Protein AF-C4KGI8-F1 (afdb_monomer)

Secondary structure (DSSP, 8-state):
-----------GGGS----EEEEEPGGGGGGHHHHHTSS--EEEEEEHHHHHHHHHHT---HHHHHTTPEEE--SSSPPP-TT--HHHHHHHHHHHHHTPEEE-S-HHHHHHHHHTT--EE-HHHHHH--

Sequence (130 aa):
MLILLYPKLINPACLYIFNMFAVISPSAFGKLKEILGSNKNYKFVITTLGVSFAIKNGIDIDNALDHGVIVRAFSHKPPKVGDLPQYESEAIMVALELNALLIAEDKDVIGKAKELGVNAVQIEELLTSS

Foldseek 3Di:
DDDDDDDDDPPCVPVDPVQFAEEEALQNLVCLVLLLPAPDSHQYEYEPVSVVSCVVVVGPCVVVVVSRRYYDYDPDQQPDLPPDDSSLSRSLNVCVVRVHEYEHQDPVSCVSSVVVVGHYDYSVCVRVVD

Radius of gyration: 18.28 Å; Cα contacts (8 Å, |Δi|>4): 205; chains: 1; bounding box: 72×34×34 Å

Structure (mmCIF, N/CA/C/O backbone):
data_AF-C4KGI8-F1
#
_entry.id   AF-C4KGI8-F1
#
loop_
_atom_site.group_PDB
_atom_site.id
_atom_site.type_symbol
_atom_site.label_atom_id
_atom_site.label_alt_id
_atom_site.label_comp_id
_atom_site.label_asym_id
_atom_site.label_entity_id
_atom_site.label_seq_id
_atom_site.pdbx_PDB_ins_code
_atom_site.Cartn_x
_atom_site.Cartn_y
_atom_site.Cartn_z
_atom_site.occupancy
_atom_site.B_iso_or_equiv
_atom_site.auth_seq_id
_atom_site.auth_comp_id
_atom_site.auth_asym_id
_atom_site.auth_atom_id
_atom_site.pdbx_PDB_model_num
ATOM 1 N N . MET A 1 1 ? -59.810 20.483 -1.451 1.00 35.38 1 MET A N 1
ATOM 2 C CA . MET A 1 1 ? -60.045 19.244 -2.221 1.00 35.38 1 MET A CA 1
ATOM 3 C C . MET A 1 1 ? -58.671 18.729 -2.630 1.00 35.38 1 MET A C 1
ATOM 5 O O . MET A 1 1 ? -58.012 19.417 -3.388 1.00 35.38 1 MET A O 1
ATOM 9 N N . LEU A 1 2 ? -58.091 17.848 -1.802 1.00 35.62 2 LEU A N 1
ATOM 10 C CA . LEU A 1 2 ? -57.886 16.409 -2.088 1.00 35.62 2 LEU A CA 1
ATOM 11 C C . LEU A 1 2 ? -56.684 16.244 -3.061 1.00 35.62 2 LEU A C 1
ATOM 13 O O . LEU A 1 2 ? -56.748 16.776 -4.155 1.00 35.62 2 LEU A O 1
ATOM 17 N N . ILE A 1 3 ? -55.555 15.587 -2.762 1.00 41.09 3 ILE A N 1
ATOM 18 C CA . ILE A 1 3 ? -55.325 14.316 -2.052 1.00 41.09 3 ILE A CA 1
ATOM 19 C C . ILE A 1 3 ? -53.849 14.247 -1.563 1.00 41.09 3 I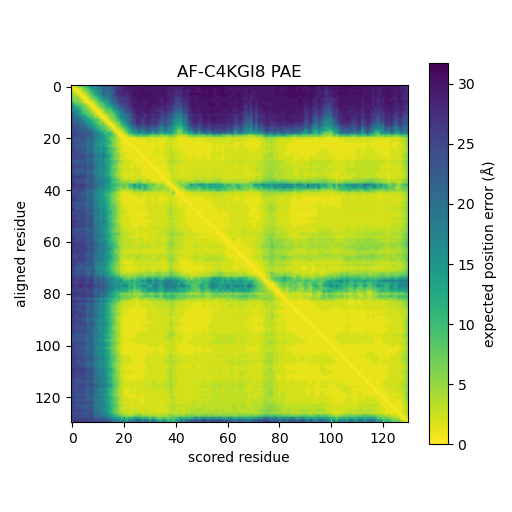LE A C 1
ATOM 21 O O . ILE A 1 3 ? -52.927 14.512 -2.328 1.00 41.09 3 ILE A O 1
ATOM 25 N N . LEU A 1 4 ? -53.654 13.862 -0.293 1.00 54.12 4 LEU A N 1
ATOM 26 C CA . LEU A 1 4 ? -52.445 13.247 0.297 1.00 54.12 4 LEU A CA 1
ATOM 27 C C . LEU A 1 4 ? -52.186 11.858 -0.307 1.00 54.12 4 LEU A C 1
ATOM 29 O O . LEU A 1 4 ? -53.175 11.184 -0.530 1.00 54.12 4 LEU A O 1
ATOM 33 N N . LEU A 1 5 ? -50.926 11.399 -0.409 1.00 41.97 5 LEU A N 1
ATOM 34 C CA . LEU A 1 5 ? -50.413 9.994 -0.394 1.00 41.97 5 LEU A CA 1
ATOM 35 C C . LEU A 1 5 ? -49.221 9.943 -1.371 1.00 41.97 5 LEU A C 1
ATOM 37 O O . LEU A 1 5 ? -49.411 10.157 -2.557 1.00 41.97 5 LEU A O 1
ATOM 41 N N . TYR A 1 6 ? -47.958 9.813 -0.958 1.00 43.16 6 TYR A N 1
ATOM 42 C CA . TYR A 1 6 ? -47.369 8.640 -0.306 1.00 43.16 6 TYR A CA 1
ATOM 43 C C . TYR A 1 6 ? -46.163 9.013 0.581 1.00 43.16 6 TYR A C 1
ATOM 45 O O . TYR A 1 6 ? -45.141 9.454 0.060 1.00 43.16 6 TYR A O 1
ATOM 53 N N . PRO A 1 7 ? -46.197 8.725 1.892 1.00 50.28 7 PRO A N 1
ATOM 54 C CA . PRO A 1 7 ? -45.003 8.628 2.715 1.00 50.28 7 PRO A CA 1
ATOM 55 C C . PRO A 1 7 ? -44.764 7.154 3.063 1.00 50.28 7 PRO A C 1
ATOM 57 O O . PRO A 1 7 ? -45.048 6.743 4.180 1.00 50.28 7 PRO A O 1
ATOM 60 N N . LYS A 1 8 ? -44.311 6.314 2.123 1.00 46.97 8 LYS A N 1
ATOM 61 C CA . LYS A 1 8 ? -43.830 4.957 2.449 1.00 46.97 8 LYS A CA 1
ATOM 62 C C . LYS A 1 8 ? -42.785 4.477 1.444 1.00 46.97 8 LYS A C 1
ATOM 64 O O . LYS A 1 8 ? -43.058 4.450 0.252 1.00 46.97 8 LYS A O 1
ATOM 69 N N . LEU A 1 9 ? -41.668 4.002 2.006 1.00 46.00 9 LEU A N 1
ATOM 70 C CA . LEU A 1 9 ? -40.585 3.211 1.402 1.00 46.00 9 LEU A CA 1
ATOM 71 C C . LEU A 1 9 ? -39.413 3.988 0.785 1.00 46.00 9 LEU A C 1
ATOM 73 O O . LEU A 1 9 ? -38.963 3.676 -0.310 1.00 46.00 9 LEU A O 1
ATOM 77 N N . ILE A 1 10 ? -38.809 4.896 1.552 1.00 46.12 10 ILE A N 1
ATOM 78 C CA . ILE A 1 10 ? -37.343 4.979 1.515 1.00 46.12 10 ILE A CA 1
ATOM 79 C C . ILE A 1 10 ? -36.867 4.097 2.665 1.00 46.12 10 ILE A C 1
ATOM 81 O O . ILE A 1 10 ? -37.017 4.448 3.832 1.00 46.12 10 ILE A O 1
ATOM 85 N N . ASN A 1 11 ? -36.392 2.898 2.337 1.00 42.19 11 ASN A N 1
ATOM 86 C CA . ASN A 1 11 ? -35.690 2.057 3.296 1.00 42.19 11 ASN A CA 1
ATOM 87 C C . ASN A 1 11 ? -34.407 2.808 3.710 1.00 42.19 11 ASN A C 1
ATOM 89 O O . ASN A 1 11 ? -33.592 3.084 2.826 1.00 42.19 11 ASN A O 1
ATOM 93 N N . PRO A 1 12 ? -34.189 3.146 4.994 1.00 46.34 12 PRO A N 1
ATOM 94 C CA . PRO A 1 12 ? -32.959 3.812 5.420 1.00 46.34 12 PRO A CA 1
ATOM 95 C C . PRO A 1 12 ? -31.709 2.941 5.202 1.00 46.34 12 PRO A C 1
ATOM 97 O O . PRO A 1 12 ? -30.607 3.469 5.205 1.00 46.34 12 PRO A O 1
ATOM 100 N N . ALA A 1 13 ? -31.854 1.639 4.916 1.00 40.44 13 ALA A N 1
ATOM 101 C CA . ALA A 1 13 ? -30.741 0.790 4.478 1.00 40.44 13 ALA A CA 1
ATOM 102 C C . ALA A 1 13 ? -30.221 1.126 3.063 1.00 40.44 13 ALA A C 1
ATOM 104 O O . ALA A 1 13 ? -29.121 0.724 2.702 1.00 40.44 13 ALA A O 1
ATOM 105 N N . CYS A 1 14 ? -30.995 1.870 2.262 1.00 38.75 14 CYS A N 1
ATOM 106 C CA . CYS A 1 14 ? -30.577 2.400 0.959 1.00 38.75 14 CYS A CA 1
ATOM 107 C C . CYS A 1 14 ? -30.017 3.833 1.078 1.00 38.75 14 CYS A C 1
ATOM 109 O O . CYS A 1 14 ? -29.845 4.538 0.086 1.00 38.75 14 CYS A O 1
ATOM 111 N N . LEU A 1 15 ? -29.756 4.299 2.303 1.00 39.12 15 LEU A N 1
ATOM 112 C CA . LEU A 1 15 ? -29.036 5.536 2.551 1.00 39.12 15 LEU A CA 1
ATOM 113 C C . LEU A 1 15 ? -27.538 5.209 2.559 1.00 39.12 15 LEU A C 1
ATOM 115 O O . LEU A 1 15 ? -26.959 4.969 3.608 1.00 39.12 15 LEU A O 1
ATOM 119 N N . TYR A 1 16 ? -26.950 5.134 1.361 1.00 45.56 16 TYR A N 1
ATOM 120 C CA . TYR A 1 16 ? -25.509 5.208 1.111 1.00 45.56 16 TYR A CA 1
ATOM 121 C C . TYR A 1 16 ? -24.617 4.506 2.150 1.00 45.56 16 TYR A C 1
ATOM 123 O O . TYR A 1 16 ? -24.024 5.149 3.018 1.00 45.56 16 TYR A O 1
ATOM 131 N N . ILE A 1 17 ? -24.381 3.205 1.973 1.00 46.47 17 ILE A N 1
ATOM 132 C CA . ILE A 1 17 ? -23.074 2.680 2.370 1.00 46.47 17 ILE A CA 1
ATOM 133 C C . ILE A 1 17 ? -22.082 3.296 1.373 1.00 46.47 17 ILE A C 1
ATOM 135 O O . ILE A 1 17 ? -21.813 2.734 0.313 1.00 46.47 17 ILE A O 1
ATOM 139 N N . PHE A 1 18 ? -21.608 4.516 1.646 1.00 47.47 18 PHE A N 1
ATOM 140 C CA . PHE A 1 18 ? -20.390 5.012 1.022 1.00 47.47 18 PHE A CA 1
ATOM 141 C C . PHE A 1 18 ? -19.292 4.057 1.488 1.00 47.47 18 PHE A C 1
ATOM 143 O O . PHE A 1 18 ? -18.707 4.261 2.548 1.00 47.47 18 PHE A O 1
ATOM 150 N N . ASN A 1 19 ? -19.053 2.974 0.744 1.00 56.81 19 ASN A N 1
ATOM 151 C CA . ASN A 1 19 ? -17.852 2.176 0.936 1.00 56.81 19 ASN A CA 1
ATOM 152 C C . ASN A 1 19 ? -16.685 3.107 0.619 1.00 56.81 19 ASN A C 1
ATOM 154 O O . ASN A 1 19 ? -16.332 3.302 -0.544 1.00 56.81 19 ASN A O 1
ATOM 158 N N . MET A 1 20 ? -16.129 3.729 1.657 1.00 87.31 20 MET A N 1
ATOM 159 C CA . MET A 1 20 ? -14.894 4.477 1.538 1.00 87.31 20 MET A CA 1
ATOM 160 C C . MET A 1 20 ? -13.818 3.492 1.085 1.00 87.31 20 MET A C 1
ATOM 162 O O . MET A 1 20 ? -13.729 2.365 1.581 1.00 87.31 20 MET A O 1
ATOM 166 N N . PHE A 1 21 ? -13.033 3.889 0.093 1.00 94.75 21 PHE A N 1
ATOM 167 C CA . PHE A 1 21 ? -11.890 3.096 -0.322 1.00 94.75 21 PHE A CA 1
ATOM 168 C C . PHE A 1 21 ? -10.740 3.320 0.657 1.00 94.75 21 PHE A C 1
ATOM 170 O O . PHE A 1 21 ? -10.535 4.436 1.145 1.00 94.75 21 PHE A O 1
ATOM 177 N N . ALA A 1 22 ? -9.984 2.259 0.914 1.00 96.50 22 ALA A N 1
ATOM 178 C CA . ALA A 1 22 ? -8.715 2.334 1.619 1.00 96.50 22 ALA A CA 1
ATOM 179 C C . ALA A 1 22 ? -7.653 1.639 0.772 1.00 96.50 22 ALA A C 1
ATOM 181 O O . ALA A 1 22 ? -7.734 0.436 0.527 1.00 96.50 22 ALA A O 1
ATOM 182 N N . VAL A 1 23 ? -6.686 2.403 0.280 1.00 97.75 23 VAL A N 1
ATOM 183 C CA . VAL A 1 23 ? -5.567 1.882 -0.499 1.00 97.75 23 VAL A CA 1
ATOM 184 C C . VAL A 1 23 ? -4.456 1.486 0.458 1.00 97.75 23 VAL A C 1
ATOM 186 O O . VAL A 1 23 ? -4.040 2.282 1.295 1.00 97.75 23 VAL A O 1
ATOM 189 N N . ILE A 1 24 ? -3.973 0.256 0.334 1.00 98.12 24 ILE A N 1
ATOM 190 C CA . ILE A 1 24 ? -2.879 -0.271 1.144 1.00 98.12 24 ILE A CA 1
ATOM 191 C C . ILE A 1 24 ? -1.587 -0.108 0.345 1.00 98.12 24 ILE A C 1
ATOM 193 O O . ILE A 1 24 ? -1.442 -0.670 -0.744 1.00 98.12 24 ILE A O 1
ATOM 197 N N . SER A 1 25 ? -0.656 0.677 0.879 1.00 98.12 25 SER A N 1
ATOM 198 C CA . SER A 1 25 ? 0.675 0.853 0.303 1.00 98.12 25 SER A CA 1
ATOM 199 C C . SER A 1 25 ? 1.546 -0.390 0.558 1.00 98.12 25 SER A C 1
ATOM 201 O O . SER A 1 25 ? 1.368 -1.066 1.575 1.00 98.12 25 SER A O 1
ATOM 203 N N . PRO A 1 26 ? 2.512 -0.707 -0.324 1.00 98.06 26 PRO A N 1
ATOM 204 C CA . PRO A 1 26 ? 3.416 -1.844 -0.133 1.00 98.06 26 PRO A CA 1
ATOM 205 C C . PRO A 1 26 ? 4.202 -1.823 1.184 1.00 98.06 26 PRO A C 1
ATOM 207 O O . PRO A 1 26 ? 4.438 -2.883 1.763 1.00 98.06 26 PRO A O 1
ATOM 210 N N . SER A 1 27 ? 4.531 -0.643 1.716 1.00 98.00 27 SER A N 1
ATOM 211 C CA . SER A 1 27 ? 5.136 -0.486 3.047 1.00 98.00 27 SER A CA 1
ATOM 212 C C . SER A 1 27 ? 4.301 -1.104 4.181 1.00 98.00 27 SER A C 1
ATOM 214 O O . SER A 1 27 ? 4.857 -1.557 5.178 1.00 98.00 27 SER A O 1
ATOM 216 N N . ALA A 1 28 ? 2.977 -1.192 4.014 1.00 97.56 28 ALA A N 1
ATOM 217 C CA . ALA A 1 28 ? 2.040 -1.751 4.988 1.00 97.56 28 ALA A CA 1
ATOM 218 C C . ALA A 1 28 ? 1.816 -3.270 4.835 1.00 97.56 28 ALA A C 1
ATOM 220 O O . ALA A 1 28 ? 1.104 -3.888 5.631 1.00 97.56 28 ALA A O 1
ATOM 221 N N . PHE A 1 29 ? 2.418 -3.913 3.829 1.00 96.94 29 PHE A N 1
ATOM 222 C CA . PHE A 1 29 ? 2.076 -5.293 3.477 1.00 96.94 29 PHE A CA 1
ATOM 223 C C . PHE A 1 29 ? 2.463 -6.339 4.532 1.00 96.94 29 PHE A C 1
ATOM 225 O O . PHE A 1 29 ? 1.851 -7.406 4.600 1.00 96.94 29 PHE A O 1
ATOM 232 N N . GLY A 1 30 ? 3.427 -6.030 5.402 1.00 94.19 30 GLY A N 1
ATOM 233 C CA . GLY A 1 30 ? 3.820 -6.918 6.500 1.00 94.19 30 GLY A CA 1
ATOM 234 C C . GLY A 1 30 ? 2.700 -7.200 7.511 1.00 94.19 30 GLY A C 1
ATOM 235 O O . GLY A 1 30 ? 2.757 -8.206 8.211 1.00 94.19 30 GLY A O 1
ATOM 236 N N . LYS A 1 31 ? 1.664 -6.352 7.560 1.00 94.62 31 LYS A N 1
ATOM 237 C CA . LYS A 1 31 ? 0.554 -6.429 8.522 1.00 94.62 31 LYS A CA 1
ATOM 238 C C . LYS A 1 31 ? -0.818 -6.544 7.830 1.00 94.62 31 LYS A C 1
ATOM 240 O O . LYS A 1 31 ? -1.839 -6.173 8.405 1.00 94.62 31 LYS A O 1
ATOM 245 N N . LEU A 1 32 ? -0.885 -7.089 6.606 1.00 93.38 32 LEU A N 1
ATOM 246 C CA . LEU A 1 32 ? -2.149 -7.227 5.850 1.00 93.38 32 LEU A CA 1
ATOM 247 C C . LEU A 1 32 ? -3.262 -7.909 6.656 1.00 93.38 32 LEU A C 1
ATOM 249 O O . LEU A 1 32 ? -4.398 -7.451 6.633 1.00 93.38 32 LEU A O 1
ATOM 253 N N . LYS A 1 33 ? -2.944 -8.969 7.407 1.00 91.88 33 LYS A N 1
ATOM 254 C CA . LYS A 1 33 ? -3.931 -9.685 8.235 1.00 91.88 33 LYS A CA 1
ATOM 255 C C . LYS A 1 33 ? -4.567 -8.786 9.297 1.00 91.88 33 LYS A C 1
ATOM 257 O O . LYS A 1 33 ? -5.768 -8.875 9.522 1.00 91.88 33 LYS A O 1
ATOM 262 N N . GLU A 1 34 ? -3.782 -7.909 9.914 1.00 92.69 34 GLU A N 1
ATOM 263 C CA . GLU A 1 34 ? -4.263 -6.967 10.930 1.00 92.69 34 GLU A CA 1
ATOM 264 C C . GLU A 1 34 ? -5.138 -5.879 10.302 1.00 92.69 34 GLU A C 1
ATOM 266 O O . GLU A 1 34 ? -6.213 -5.576 10.815 1.00 92.69 34 GLU A O 1
ATOM 271 N N . ILE A 1 35 ? -4.718 -5.344 9.150 1.00 93.31 35 ILE A N 1
ATOM 272 C CA . ILE A 1 35 ? -5.475 -4.332 8.400 1.00 93.31 35 ILE A CA 1
ATOM 273 C C . ILE A 1 35 ? -6.848 -4.881 7.996 1.00 93.31 35 ILE A C 1
ATOM 275 O O . ILE A 1 35 ? -7.872 -4.241 8.234 1.00 93.31 35 ILE A O 1
ATOM 279 N N . LEU A 1 36 ? -6.873 -6.078 7.409 1.00 91.38 36 LEU A N 1
ATOM 280 C CA . LEU A 1 36 ? -8.094 -6.707 6.898 1.00 91.38 36 LEU A CA 1
ATOM 281 C C . LEU A 1 36 ? -8.995 -7.243 8.012 1.00 91.38 36 LEU A C 1
ATOM 283 O O . LEU A 1 36 ? -10.208 -7.296 7.839 1.00 91.38 36 LEU A O 1
ATOM 287 N N . GLY A 1 37 ? -8.414 -7.605 9.157 1.00 88.00 37 GLY A N 1
ATOM 288 C CA . GLY A 1 37 ? -9.152 -7.973 10.363 1.00 88.00 37 GLY A CA 1
ATOM 289 C C . GLY A 1 37 ? -9.727 -6.779 11.131 1.00 88.00 37 GLY A C 1
ATOM 290 O O . GLY A 1 37 ? -10.453 -6.981 12.104 1.00 88.00 37 GLY A O 1
ATOM 291 N N . SER A 1 38 ? -9.416 -5.539 10.736 1.00 84.69 38 SER A N 1
ATOM 292 C CA . SER A 1 38 ? -10.000 -4.361 11.376 1.00 84.69 38 SER A CA 1
ATOM 293 C C . SER A 1 38 ? -11.514 -4.310 11.121 1.00 84.69 38 SER A C 1
ATOM 295 O O . SER A 1 38 ? -11.975 -4.533 10.005 1.00 84.69 38 SER A O 1
ATOM 297 N N . ASN A 1 39 ? -12.315 -3.967 12.140 1.00 67.81 39 ASN A N 1
ATOM 298 C CA . ASN A 1 39 ? -13.781 -3.813 12.030 1.00 67.81 39 ASN A CA 1
ATOM 299 C C . ASN A 1 39 ? -14.196 -2.561 11.221 1.00 67.81 39 ASN A C 1
ATOM 301 O O . ASN A 1 39 ? -15.238 -1.948 11.468 1.00 67.81 39 ASN A O 1
ATOM 305 N N . LYS A 1 40 ? -13.360 -2.125 10.277 1.00 76.00 40 LYS A N 1
ATOM 306 C CA . LYS A 1 40 ? -13.592 -0.951 9.446 1.00 76.00 40 LYS A CA 1
ATOM 307 C C . LYS A 1 40 ? -14.315 -1.365 8.174 1.00 76.00 40 LYS A C 1
ATOM 309 O O . LYS A 1 40 ? -13.891 -2.266 7.461 1.00 76.00 40 LYS A O 1
ATOM 314 N N . ASN A 1 41 ? -15.391 -0.654 7.855 1.00 84.25 41 ASN A N 1
ATOM 315 C CA . ASN A 1 41 ? -16.163 -0.883 6.639 1.00 84.25 41 ASN A CA 1
ATOM 316 C C . ASN A 1 41 ? -15.515 -0.181 5.427 1.00 84.25 41 ASN A C 1
ATOM 318 O O . ASN A 1 41 ? -16.103 0.728 4.837 1.00 84.25 41 ASN A O 1
ATOM 322 N N . TYR A 1 42 ? -14.275 -0.559 5.098 1.00 90.38 42 TYR A N 1
ATOM 323 C CA . TYR A 1 42 ? -13.567 -0.077 3.911 1.00 90.38 42 TYR A CA 1
ATOM 324 C C . TYR A 1 42 ? -13.637 -1.092 2.777 1.00 90.38 42 TYR A C 1
ATOM 326 O O . TYR A 1 42 ? -13.564 -2.302 2.984 1.00 90.38 42 TYR A O 1
ATOM 334 N N . LYS A 1 43 ? -13.678 -0.587 1.542 1.00 93.62 43 LYS A N 1
ATOM 335 C CA . LYS A 1 43 ? -13.316 -1.395 0.379 1.00 93.62 43 LYS A CA 1
ATOM 336 C C . LYS A 1 43 ? -11.812 -1.273 0.163 1.00 93.62 43 LYS A C 1
ATOM 338 O O . LYS A 1 43 ? -11.340 -0.281 -0.396 1.00 93.62 43 LYS A O 1
ATOM 343 N N . PHE A 1 44 ? -11.075 -2.261 0.654 1.00 96.12 44 PHE A N 1
ATOM 344 C CA . PHE A 1 44 ? -9.621 -2.280 0.560 1.00 96.12 44 PHE A CA 1
ATOM 345 C C . PHE A 1 44 ? -9.149 -2.465 -0.883 1.00 96.12 44 PHE A C 1
ATOM 347 O O . PHE A 1 44 ? -9.716 -3.247 -1.651 1.00 96.12 44 PHE A O 1
ATOM 354 N N . VAL A 1 45 ? -8.106 -1.725 -1.242 1.00 97.44 45 VAL A N 1
ATOM 355 C CA . VAL A 1 45 ? -7.510 -1.683 -2.575 1.00 97.44 45 VAL A CA 1
ATOM 356 C C . VAL A 1 45 ? -6.008 -1.904 -2.446 1.00 97.44 45 VAL A C 1
ATOM 358 O O . VAL A 1 45 ? -5.358 -1.277 -1.615 1.00 97.44 45 VAL A O 1
ATOM 361 N N . ILE A 1 46 ? -5.445 -2.733 -3.314 1.00 97.94 46 ILE A N 1
ATOM 362 C CA . ILE A 1 46 ? -4.001 -2.815 -3.554 1.00 97.94 46 ILE A CA 1
ATOM 363 C C . ILE A 1 46 ? -3.716 -2.498 -5.015 1.00 97.94 46 ILE A C 1
ATOM 365 O O . ILE A 1 46 ? -4.579 -2.659 -5.882 1.00 97.94 46 ILE A O 1
ATOM 369 N N . THR A 1 47 ? -2.504 -2.042 -5.307 1.00 97.19 47 THR A N 1
ATOM 370 C CA . THR A 1 47 ? -2.138 -1.683 -6.676 1.00 97.19 47 THR A CA 1
ATOM 371 C C . THR A 1 47 ? -1.414 -2.801 -7.411 1.00 97.19 47 THR A C 1
ATOM 373 O O . THR A 1 47 ? -0.919 -3.750 -6.804 1.00 97.19 47 THR A O 1
ATOM 376 N N . THR A 1 48 ? -1.334 -2.704 -8.737 1.00 95.50 48 THR A N 1
ATOM 377 C CA . THR A 1 48 ? -0.659 -3.702 -9.580 1.00 95.50 48 THR A CA 1
ATOM 378 C C . THR A 1 48 ? 0.842 -3.817 -9.311 1.00 95.50 48 THR A C 1
ATOM 380 O O . THR A 1 48 ? 1.379 -4.928 -9.240 1.00 95.50 48 THR A O 1
ATOM 383 N N . LEU A 1 49 ? 1.537 -2.695 -9.112 1.00 95.50 49 LEU A N 1
ATOM 384 C CA . LEU A 1 49 ? 2.938 -2.698 -8.690 1.00 95.50 49 LEU A CA 1
ATOM 385 C C . LEU A 1 49 ? 3.076 -3.136 -7.232 1.00 95.50 49 LEU A C 1
ATOM 387 O O . LEU A 1 49 ? 4.084 -3.752 -6.895 1.00 95.50 49 LEU A O 1
ATOM 391 N N . GLY A 1 50 ? 2.062 -2.897 -6.395 1.00 97.00 50 GLY A N 1
ATOM 392 C CA . GLY A 1 50 ? 1.989 -3.468 -5.054 1.00 97.00 50 GLY A CA 1
ATOM 393 C C . GLY A 1 50 ? 1.950 -4.994 -5.093 1.00 97.00 50 GLY A C 1
ATOM 394 O O . GLY A 1 50 ? 2.813 -5.639 -4.507 1.00 97.00 50 GLY A O 1
ATOM 395 N N . VAL A 1 51 ? 1.046 -5.593 -5.873 1.00 97.12 51 VAL A N 1
ATOM 396 C CA . VAL A 1 51 ? 0.996 -7.055 -6.075 1.00 97.12 51 VAL A CA 1
ATOM 397 C C . VAL A 1 51 ? 2.342 -7.583 -6.581 1.00 97.12 51 VAL A C 1
ATOM 399 O O . VAL A 1 51 ? 2.868 -8.559 -6.052 1.00 97.12 51 VAL A O 1
ATOM 402 N N . SER A 1 52 ? 2.957 -6.893 -7.546 1.00 96.56 52 SER A N 1
ATOM 403 C CA . SER A 1 52 ? 4.281 -7.264 -8.068 1.00 96.56 52 SER A CA 1
ATOM 404 C C . SER A 1 52 ? 5.370 -7.214 -6.987 1.00 96.56 52 SER A C 1
ATOM 406 O O . SER A 1 52 ? 6.233 -8.091 -6.930 1.00 96.56 52 SER A O 1
ATOM 408 N N . PHE A 1 53 ? 5.327 -6.205 -6.110 1.00 97.56 53 PHE A N 1
ATOM 409 C CA . PHE A 1 53 ? 6.211 -6.093 -4.953 1.00 97.56 53 PHE A CA 1
ATOM 410 C C . PHE A 1 53 ? 5.999 -7.253 -3.977 1.00 97.56 53 PHE A C 1
ATOM 412 O O . PHE A 1 53 ? 6.982 -7.856 -3.547 1.00 97.56 53 PHE A O 1
ATOM 419 N N . ALA A 1 54 ? 4.751 -7.606 -3.663 1.00 97.25 54 ALA A N 1
ATOM 420 C CA . ALA A 1 54 ? 4.451 -8.716 -2.764 1.00 97.25 54 ALA A CA 1
ATOM 421 C C . ALA A 1 54 ? 5.010 -10.043 -3.294 1.00 97.25 54 ALA A C 1
ATOM 423 O O . ALA A 1 54 ? 5.759 -10.716 -2.588 1.00 97.25 54 ALA A O 1
ATOM 424 N N . ILE A 1 55 ? 4.737 -10.354 -4.567 1.00 96.56 55 ILE A N 1
ATOM 425 C CA . ILE A 1 55 ? 5.218 -11.573 -5.233 1.00 96.56 55 ILE A CA 1
ATOM 426 C C . ILE A 1 55 ? 6.750 -11.636 -5.207 1.00 96.56 55 ILE A C 1
ATOM 428 O O . ILE A 1 55 ? 7.325 -12.660 -4.845 1.00 96.56 55 ILE A O 1
ATOM 432 N N . LYS A 1 56 ? 7.429 -10.531 -5.545 1.00 97.00 56 LYS A N 1
ATOM 433 C CA . LYS A 1 56 ? 8.898 -10.470 -5.564 1.00 97.00 56 LYS A CA 1
ATOM 434 C C . LYS A 1 56 ? 9.524 -10.704 -4.184 1.00 97.00 56 LYS A C 1
ATOM 436 O O . LYS A 1 56 ? 10.635 -11.223 -4.113 1.00 97.00 56 LYS A O 1
ATOM 441 N N . ASN A 1 57 ? 8.843 -10.302 -3.113 1.00 96.94 57 ASN A N 1
ATOM 442 C CA . ASN A 1 57 ? 9.355 -10.370 -1.743 1.00 96.94 57 ASN A CA 1
ATOM 443 C C . ASN A 1 57 ? 8.788 -11.547 -0.927 1.00 96.94 57 ASN A C 1
ATOM 445 O O . ASN A 1 57 ? 9.062 -11.633 0.266 1.00 96.94 57 ASN A O 1
ATOM 449 N N . GLY A 1 58 ? 8.013 -12.453 -1.537 1.00 95.25 58 GLY A N 1
ATOM 450 C CA . GLY A 1 58 ? 7.439 -13.609 -0.839 1.00 95.25 58 GLY A CA 1
ATOM 451 C C . GLY A 1 58 ? 6.373 -13.245 0.200 1.00 95.25 58 GLY A C 1
ATOM 452 O O . GLY A 1 58 ? 6.222 -13.949 1.195 1.00 95.25 58 GLY A O 1
ATOM 453 N N . ILE A 1 59 ? 5.657 -12.137 -0.007 1.00 95.75 59 ILE A N 1
ATOM 454 C CA . ILE A 1 59 ? 4.545 -11.711 0.848 1.00 95.75 59 ILE A CA 1
ATOM 455 C C . ILE A 1 59 ? 3.263 -12.418 0.393 1.00 95.75 59 ILE A C 1
ATOM 457 O O . ILE A 1 59 ? 2.938 -12.410 -0.794 1.00 95.75 59 ILE A O 1
ATOM 461 N N . ASP A 1 60 ? 2.517 -12.973 1.350 1.00 92.94 60 ASP A N 1
ATOM 462 C CA . ASP A 1 60 ? 1.216 -13.619 1.138 1.00 92.94 60 ASP A CA 1
ATOM 463 C C . ASP A 1 60 ? 0.128 -12.583 0.802 1.00 92.94 60 ASP A C 1
ATOM 465 O O . ASP A 1 60 ? -0.596 -12.086 1.670 1.00 92.94 60 ASP A O 1
ATOM 469 N N . ILE A 1 61 ? 0.065 -12.215 -0.479 1.00 94.06 61 ILE A N 1
ATOM 470 C CA . ILE A 1 61 ? -0.963 -11.322 -1.021 1.00 94.06 61 ILE A CA 1
ATOM 471 C C . ILE A 1 61 ? -2.257 -12.067 -1.353 1.00 94.06 61 ILE A C 1
ATOM 473 O O . ILE A 1 61 ? -3.318 -11.447 -1.374 1.00 94.06 61 ILE A O 1
ATOM 477 N N . ASP A 1 62 ? -2.188 -13.383 -1.561 1.00 91.38 62 ASP A N 1
ATOM 478 C CA . ASP A 1 62 ? -3.342 -14.222 -1.894 1.00 91.38 62 ASP A CA 1
ATOM 479 C C . ASP A 1 62 ? -4.366 -14.186 -0.764 1.00 91.38 62 ASP A C 1
ATOM 481 O O . ASP A 1 62 ? -5.546 -13.948 -1.013 1.00 91.38 62 ASP A O 1
ATOM 485 N N . ASN A 1 63 ? -3.907 -14.238 0.492 1.00 89.00 63 ASN A N 1
ATOM 486 C CA . ASN A 1 63 ? -4.783 -14.033 1.639 1.00 89.00 63 ASN A CA 1
ATOM 487 C C . ASN A 1 63 ? -5.548 -12.700 1.558 1.00 89.00 63 ASN A C 1
ATOM 489 O O . ASN A 1 63 ? -6.720 -12.647 1.912 1.00 89.00 63 ASN A O 1
ATOM 493 N N . ALA A 1 64 ? -4.930 -11.613 1.090 1.00 91.19 64 ALA A N 1
ATOM 494 C CA . ALA A 1 64 ? -5.636 -10.341 0.936 1.00 91.19 64 ALA A CA 1
ATOM 495 C C . ALA A 1 64 ? -6.713 -10.413 -0.161 1.00 91.19 64 ALA A C 1
ATOM 497 O O . ALA A 1 64 ? -7.835 -9.943 0.035 1.00 91.19 64 ALA A O 1
ATOM 498 N N . LEU A 1 65 ? -6.394 -11.042 -1.291 1.00 93.06 65 LEU A N 1
ATOM 499 C CA . LEU A 1 65 ? -7.321 -11.223 -2.410 1.00 93.06 65 LEU A CA 1
ATOM 500 C C . LEU A 1 65 ? -8.523 -12.098 -2.026 1.00 93.06 65 LEU A C 1
ATOM 502 O O . LEU A 1 65 ? -9.659 -11.738 -2.336 1.00 93.06 65 LEU A O 1
ATOM 506 N N . ASP A 1 66 ? -8.291 -13.175 -1.275 1.00 91.31 66 ASP A N 1
ATOM 507 C CA . ASP A 1 66 ? -9.338 -14.071 -0.769 1.00 91.31 66 ASP A CA 1
ATOM 508 C C . ASP A 1 66 ? -10.308 -13.359 0.192 1.00 91.31 66 ASP A C 1
ATOM 510 O O . ASP A 1 66 ? -11.492 -13.692 0.248 1.00 91.31 66 ASP A O 1
ATOM 514 N N . HIS A 1 67 ? -9.840 -12.324 0.900 1.00 88.56 67 HIS A N 1
ATOM 515 C CA . HIS A 1 67 ? -10.665 -11.464 1.762 1.00 88.56 67 HIS A CA 1
ATOM 516 C C . HIS A 1 67 ? -11.370 -10.326 0.996 1.00 88.56 67 HIS A C 1
ATOM 518 O O . HIS A 1 67 ? -11.968 -9.437 1.604 1.00 88.56 67 HIS A O 1
ATOM 524 N N . GLY A 1 68 ? -11.337 -1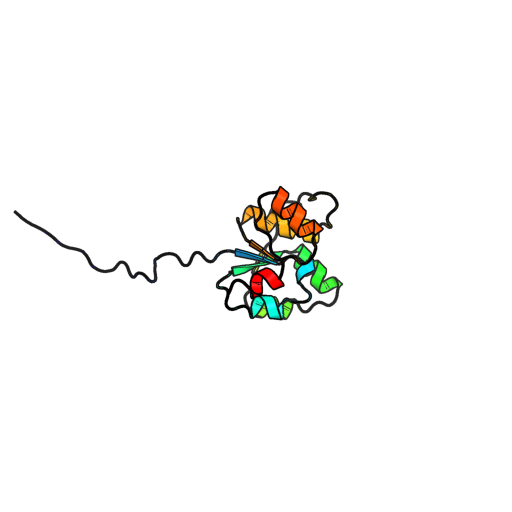0.343 -0.340 1.00 90.50 68 GLY A N 1
ATOM 525 C CA . GLY A 1 68 ? -12.085 -9.409 -1.182 1.00 90.50 68 GLY A CA 1
ATOM 526 C C . GLY A 1 68 ? -11.404 -8.058 -1.408 1.00 90.50 68 GLY A C 1
ATOM 527 O O . GLY A 1 68 ? -12.063 -7.111 -1.852 1.00 90.50 68 GLY A O 1
ATOM 528 N N . VAL A 1 69 ? -10.100 -7.952 -1.132 1.00 95.12 69 VAL A N 1
ATOM 529 C CA . VAL A 1 69 ? -9.299 -6.789 -1.535 1.00 95.12 69 VAL A CA 1
ATOM 530 C C . VAL A 1 69 ? -9.289 -6.694 -3.057 1.00 95.12 69 VAL A C 1
ATOM 532 O O . VAL A 1 69 ? -9.001 -7.664 -3.756 1.00 95.12 69 VAL A O 1
ATOM 535 N N . ILE A 1 70 ? -9.584 -5.508 -3.588 1.00 95.69 70 ILE A N 1
ATOM 536 C CA . ILE A 1 70 ? -9.568 -5.291 -5.034 1.00 95.69 70 ILE A CA 1
ATOM 537 C C . ILE A 1 70 ? -8.187 -4.852 -5.513 1.00 95.69 70 ILE A C 1
ATOM 539 O O . ILE A 1 70 ? -7.522 -4.031 -4.883 1.00 95.69 70 ILE A O 1
ATOM 543 N N . VAL A 1 71 ? -7.776 -5.351 -6.675 1.00 96.81 71 VAL A N 1
ATOM 544 C CA . VAL A 1 71 ? -6.574 -4.866 -7.359 1.00 96.81 71 VAL A CA 1
ATOM 545 C C . VAL A 1 71 ? -6.968 -3.742 -8.309 1.00 96.81 71 VAL A C 1
ATOM 547 O O . VAL A 1 71 ? -7.862 -3.916 -9.139 1.00 96.81 71 VAL A O 1
ATOM 550 N N . ARG A 1 72 ? -6.302 -2.588 -8.212 1.00 94.81 72 ARG A N 1
ATOM 551 C CA . ARG A 1 72 ? -6.506 -1.457 -9.126 1.00 94.81 72 ARG A CA 1
ATOM 552 C C . ARG A 1 72 ? -5.177 -0.921 -9.639 1.00 94.81 72 ARG A C 1
ATOM 554 O O . ARG A 1 72 ? -4.314 -0.531 -8.862 1.00 94.81 72 ARG A O 1
ATOM 561 N N . ALA A 1 73 ? -5.044 -0.865 -10.956 1.00 91.00 73 ALA A N 1
ATOM 562 C CA . ALA A 1 73 ? -3.934 -0.183 -11.606 1.00 91.00 73 ALA A CA 1
ATOM 563 C C . ALA A 1 73 ? -4.230 1.313 -11.746 1.00 91.00 73 ALA A C 1
ATOM 565 O O . ALA A 1 73 ? -5.388 1.707 -11.920 1.00 91.00 73 ALA A O 1
ATOM 566 N N . PHE A 1 74 ? -3.183 2.134 -11.736 1.00 85.50 74 PHE A N 1
ATOM 567 C CA . PHE A 1 74 ? -3.304 3.511 -12.201 1.00 85.50 74 PHE A CA 1
ATOM 568 C C . PHE A 1 74 ? -3.407 3.517 -13.735 1.00 85.50 74 PHE A C 1
ATOM 570 O O . PHE A 1 74 ? -2.664 2.811 -14.416 1.00 85.50 74 PHE A O 1
ATOM 577 N N . SER A 1 75 ? -4.340 4.295 -14.292 1.00 74.50 75 SER A N 1
ATOM 578 C CA . SER A 1 75 ? -4.702 4.220 -15.724 1.00 74.50 75 SER A CA 1
ATOM 579 C C . SER A 1 75 ? -3.566 4.593 -16.691 1.00 74.50 75 SER A C 1
ATOM 581 O O . SER A 1 75 ? -3.576 4.212 -17.862 1.00 74.50 75 SER A O 1
ATOM 583 N N . HIS A 1 76 ? -2.574 5.343 -16.216 1.00 71.06 76 HIS A N 1
ATOM 584 C CA . HIS A 1 76 ? -1.393 5.742 -16.977 1.00 71.06 76 HIS A CA 1
ATOM 585 C C . HIS A 1 76 ? -0.124 5.306 -16.250 1.00 71.06 76 HIS A C 1
ATOM 587 O O . HIS A 1 76 ? -0.182 4.805 -15.132 1.00 71.06 76 HIS A O 1
ATOM 593 N N . LYS A 1 77 ? 1.049 5.512 -16.861 1.00 68.50 77 LYS A N 1
ATOM 594 C CA . LYS A 1 77 ? 2.318 5.328 -16.146 1.00 68.50 77 LYS A CA 1
ATOM 595 C C . LYS A 1 77 ? 2.270 6.179 -14.864 1.00 68.50 77 LYS A C 1
ATOM 597 O O . LYS A 1 77 ? 2.153 7.399 -15.005 1.00 68.50 77 LYS A O 1
ATOM 602 N N . PRO A 1 78 ? 2.344 5.581 -13.658 1.00 65.94 78 PRO A N 1
ATOM 603 C CA . PRO A 1 78 ? 2.233 6.340 -12.422 1.00 65.94 78 PRO A CA 1
ATOM 604 C C . PRO A 1 78 ? 3.304 7.431 -12.413 1.00 65.94 78 PRO A C 1
ATOM 606 O O . PRO A 1 78 ? 4.484 7.113 -12.633 1.00 65.94 78 PRO A O 1
ATOM 609 N N . PRO A 1 79 ? 2.937 8.712 -12.231 1.00 75.56 79 PRO A N 1
ATOM 610 C CA . PRO A 1 79 ? 3.938 9.743 -12.037 1.00 75.56 79 PRO A CA 1
ATOM 611 C C . PRO A 1 79 ? 4.767 9.381 -10.805 1.00 75.56 79 PRO A C 1
ATOM 613 O O . PRO A 1 79 ? 4.254 8.845 -9.821 1.00 75.56 79 PRO A O 1
ATOM 616 N N . LYS A 1 80 ? 6.074 9.640 -10.873 1.00 80.69 80 LYS A N 1
ATOM 617 C CA . LYS A 1 80 ? 6.926 9.497 -9.694 1.00 80.69 80 LYS A CA 1
ATOM 618 C C . LYS A 1 80 ? 6.510 10.543 -8.669 1.00 80.69 80 LYS A C 1
ATOM 620 O O . LYS A 1 80 ? 6.438 11.727 -9.000 1.00 80.69 80 LYS A O 1
ATOM 625 N N . VAL A 1 81 ? 6.278 10.104 -7.439 1.00 88.62 81 VAL A N 1
ATOM 626 C CA . VAL A 1 81 ? 6.019 10.994 -6.311 1.00 88.62 81 VAL A CA 1
ATOM 627 C C . VAL A 1 81 ? 7.349 11.245 -5.600 1.00 88.62 81 VAL A C 1
ATOM 629 O O . VAL A 1 81 ? 7.777 10.460 -4.759 1.00 88.62 81 VAL A O 1
ATOM 632 N N . GLY A 1 82 ? 8.038 12.321 -5.989 1.00 87.06 82 GLY A N 1
ATOM 633 C CA . GLY A 1 82 ? 9.379 12.632 -5.482 1.00 87.06 82 GLY A CA 1
ATOM 634 C C . GLY A 1 82 ? 10.378 11.499 -5.746 1.00 87.06 82 GLY A C 1
ATOM 635 O O . GLY A 1 82 ? 10.444 10.972 -6.860 1.00 87.06 82 GLY A O 1
ATOM 636 N N . ASP A 1 83 ? 11.116 11.116 -4.703 1.00 92.44 83 ASP A N 1
ATOM 637 C CA . ASP A 1 83 ? 12.115 10.039 -4.734 1.00 92.44 83 ASP A CA 1
ATOM 638 C C . ASP A 1 83 ? 11.551 8.665 -4.335 1.00 92.44 83 ASP A C 1
ATOM 640 O O . ASP A 1 83 ? 12.296 7.687 -4.237 1.00 92.44 83 ASP A O 1
ATOM 644 N N . LEU A 1 84 ? 10.232 8.562 -4.127 1.00 95.50 84 LEU A N 1
ATOM 645 C C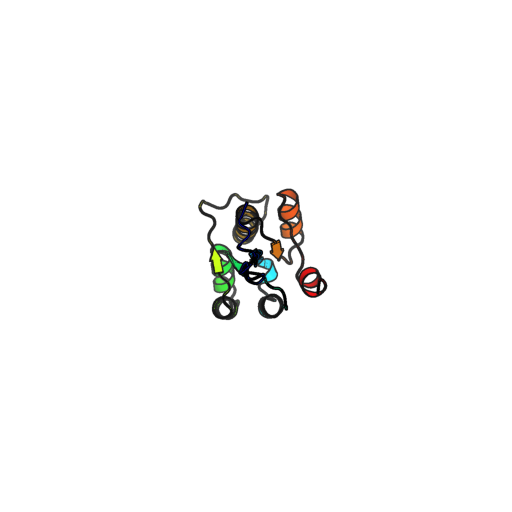A . LEU A 1 84 ? 9.607 7.308 -3.728 1.00 95.50 84 LEU A CA 1
ATOM 646 C C . LEU A 1 84 ? 9.713 6.249 -4.835 1.00 95.50 84 LEU A C 1
ATOM 648 O O . LEU A 1 84 ? 9.630 6.555 -6.034 1.00 95.50 84 LEU A O 1
ATOM 652 N N . PRO A 1 85 ? 9.834 4.966 -4.458 1.00 95.06 85 PRO A N 1
ATOM 653 C CA . PRO A 1 85 ? 9.785 3.884 -5.423 1.00 95.06 85 PRO A CA 1
ATOM 654 C C . PRO A 1 85 ? 8.422 3.848 -6.130 1.00 95.06 85 PRO A C 1
ATOM 656 O O . PRO A 1 85 ? 7.394 4.295 -5.616 1.00 95.06 85 PRO A O 1
ATOM 659 N N . GLN A 1 86 ? 8.403 3.291 -7.344 1.00 94.19 86 GLN A N 1
ATOM 660 C CA . GLN A 1 86 ? 7.208 3.316 -8.196 1.00 94.19 86 GLN A CA 1
ATOM 661 C C . GLN A 1 86 ? 6.006 2.592 -7.584 1.00 94.19 86 GLN A C 1
ATOM 663 O O . GLN A 1 86 ? 4.879 3.022 -7.803 1.00 94.19 86 GLN A O 1
ATOM 668 N N . TYR A 1 87 ? 6.238 1.523 -6.819 1.00 95.69 87 TYR A N 1
ATOM 669 C CA . TYR A 1 87 ? 5.167 0.770 -6.169 1.00 95.69 87 TYR A CA 1
ATOM 670 C C . TYR A 1 87 ? 4.469 1.579 -5.062 1.00 95.69 87 TYR A C 1
ATOM 672 O O . TYR A 1 87 ? 3.256 1.480 -4.920 1.00 95.69 87 TYR A O 1
ATOM 680 N N . GLU A 1 88 ? 5.200 2.443 -4.349 1.00 97.31 88 GLU A N 1
ATOM 681 C CA . GLU A 1 88 ? 4.612 3.389 -3.389 1.00 97.31 88 GLU A CA 1
ATOM 682 C C . GLU A 1 88 ? 3.919 4.544 -4.104 1.00 97.31 88 GLU A C 1
ATOM 684 O O . GLU A 1 88 ? 2.797 4.918 -3.767 1.00 97.31 88 GLU A O 1
ATOM 689 N N . SER A 1 89 ? 4.566 5.080 -5.143 1.00 96.31 89 SER A N 1
ATOM 690 C CA . SER A 1 89 ? 3.997 6.163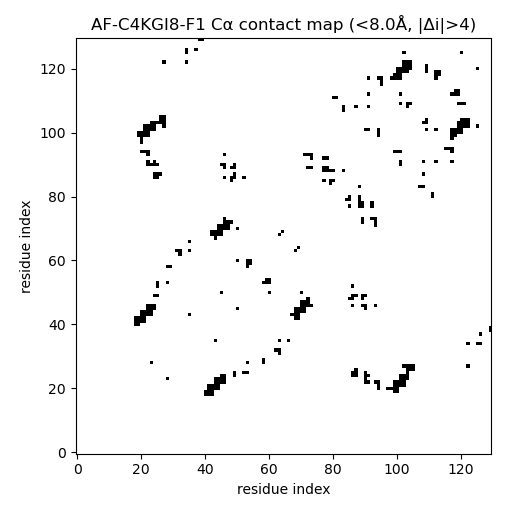 -5.948 1.00 96.31 89 SER A CA 1
ATOM 691 C C . SER A 1 89 ? 2.647 5.759 -6.546 1.00 96.31 89 SER A C 1
ATOM 693 O O . SER A 1 89 ? 1.699 6.533 -6.494 1.00 96.31 89 SER A O 1
ATOM 695 N N . GLU A 1 90 ? 2.521 4.539 -7.077 1.00 96.88 90 GLU A N 1
ATOM 696 C CA . GLU A 1 90 ? 1.248 4.049 -7.610 1.00 96.88 90 GLU A CA 1
ATOM 697 C C . GLU A 1 90 ? 0.160 3.974 -6.532 1.00 96.88 90 GLU A C 1
ATOM 699 O O . GLU A 1 90 ? -0.963 4.397 -6.796 1.00 96.88 90 GLU A O 1
ATOM 704 N N . ALA A 1 91 ? 0.480 3.509 -5.320 1.00 97.62 91 ALA A N 1
ATOM 705 C CA . ALA A 1 91 ? -0.477 3.470 -4.214 1.00 97.62 91 ALA A CA 1
ATOM 706 C C . ALA A 1 91 ? -0.998 4.869 -3.854 1.00 97.62 91 ALA A C 1
ATOM 708 O O . ALA A 1 91 ? -2.209 5.061 -3.737 1.00 97.62 91 ALA A O 1
ATOM 709 N N . ILE A 1 92 ? -0.108 5.864 -3.771 1.00 97.31 92 ILE A N 1
ATOM 710 C CA . ILE A 1 92 ? -0.494 7.263 -3.536 1.00 97.31 92 ILE A CA 1
ATOM 711 C C . ILE A 1 92 ? -1.401 7.774 -4.663 1.00 97.31 92 ILE A C 1
ATOM 713 O O . ILE A 1 92 ? -2.436 8.383 -4.402 1.00 97.31 92 ILE A O 1
ATOM 717 N N . MET A 1 93 ? -1.046 7.505 -5.921 1.00 96.00 93 MET A N 1
ATOM 718 C CA . MET A 1 93 ? -1.802 7.989 -7.079 1.00 96.00 93 MET A CA 1
ATOM 719 C C . MET A 1 93 ? -3.182 7.341 -7.199 1.00 96.00 93 MET A C 1
ATOM 721 O O . MET A 1 93 ? -4.154 8.026 -7.513 1.00 96.00 93 MET A O 1
ATOM 725 N N . VAL A 1 94 ? -3.295 6.045 -6.903 1.00 96.19 94 VAL A N 1
ATOM 726 C CA . VAL A 1 94 ? -4.589 5.353 -6.847 1.00 96.19 94 VAL A CA 1
ATOM 727 C C . VAL A 1 94 ? -5.435 5.885 -5.690 1.00 96.19 94 VAL A C 1
ATOM 729 O O . VAL A 1 94 ? -6.639 6.071 -5.863 1.00 96.19 94 VAL A O 1
ATOM 732 N N . ALA A 1 95 ? -4.828 6.179 -4.535 1.00 96.50 95 ALA A N 1
ATOM 733 C CA . ALA A 1 95 ? -5.541 6.780 -3.411 1.00 96.50 95 ALA A CA 1
ATOM 734 C C . ALA A 1 95 ? -6.074 8.176 -3.755 1.00 96.50 95 ALA A C 1
ATOM 736 O O . ALA A 1 95 ? -7.227 8.483 -3.454 1.00 96.50 95 ALA A O 1
ATOM 737 N N . LEU A 1 96 ? -5.274 8.979 -4.458 1.00 94.81 96 LEU A N 1
ATOM 738 C CA . LEU A 1 96 ? -5.672 10.291 -4.958 1.00 94.81 96 LEU A CA 1
ATOM 739 C C . LEU A 1 96 ? -6.835 10.196 -5.957 1.00 94.81 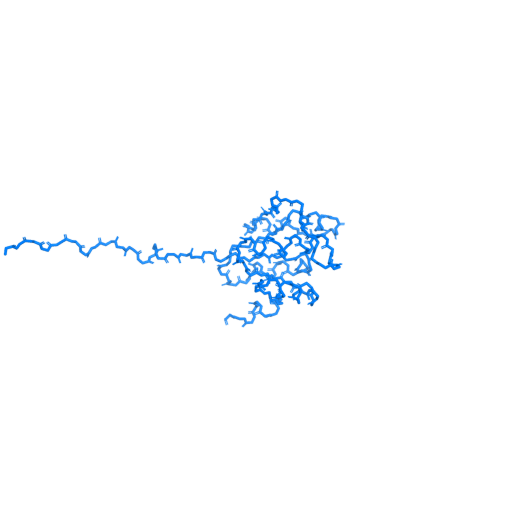96 LEU A C 1
ATOM 741 O O . LEU A 1 96 ? -7.834 10.892 -5.801 1.00 94.81 96 LEU A O 1
ATOM 745 N N . GLU A 1 97 ? -6.740 9.309 -6.952 1.00 93.38 97 GLU A N 1
ATOM 746 C CA . GLU A 1 97 ? -7.780 9.108 -7.974 1.00 93.38 97 GLU A CA 1
ATOM 747 C C . GLU A 1 97 ? -9.119 8.668 -7.362 1.00 93.38 97 GLU A C 1
ATOM 749 O O . GLU A 1 97 ? -10.189 9.057 -7.828 1.00 93.38 97 GLU A O 1
ATOM 754 N N . LEU A 1 98 ? -9.058 7.857 -6.304 1.00 93.75 98 LEU A N 1
ATOM 755 C CA . LEU A 1 98 ? -10.226 7.341 -5.598 1.00 93.75 98 LEU A CA 1
ATOM 756 C C . LEU A 1 98 ? -10.772 8.271 -4.513 1.00 93.75 98 LEU A C 1
ATOM 758 O O . LEU A 1 98 ? -11.835 7.970 -3.968 1.00 93.75 98 LEU A O 1
ATOM 762 N N . ASN A 1 99 ? -10.055 9.347 -4.170 1.00 94.62 99 ASN A N 1
ATOM 763 C CA . ASN A 1 99 ? -10.281 10.104 -2.938 1.00 94.62 99 ASN A CA 1
ATOM 764 C C . ASN A 1 99 ? -10.376 9.169 -1.708 1.00 94.62 99 ASN A C 1
ATOM 766 O O . ASN A 1 99 ? -11.324 9.214 -0.921 1.00 94.62 99 ASN A O 1
ATOM 770 N N . ALA A 1 100 ? -9.420 8.244 -1.614 1.00 95.62 100 ALA A N 1
ATOM 771 C CA . ALA A 1 100 ? -9.364 7.176 -0.625 1.00 95.62 100 ALA A CA 1
ATOM 772 C C . ALA A 1 100 ? -8.445 7.523 0.553 1.00 95.62 100 ALA A C 1
ATOM 774 O O . ALA A 1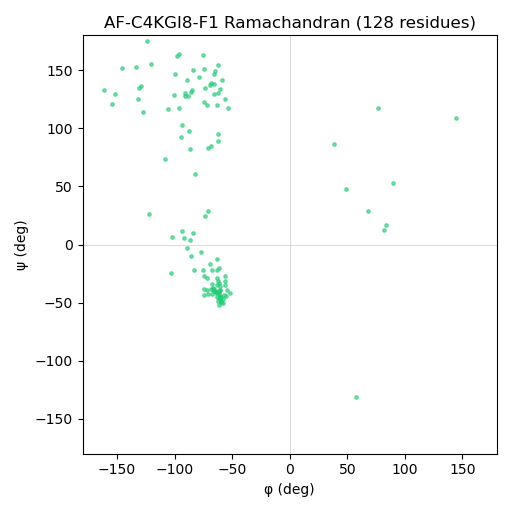 100 ? -7.557 8.370 0.450 1.00 95.62 100 ALA A O 1
ATOM 775 N N . LEU A 1 101 ? -8.612 6.790 1.656 1.00 96.75 101 LEU A N 1
ATOM 776 C CA . LEU A 1 101 ? -7.588 6.706 2.696 1.00 96.75 101 LEU A CA 1
ATOM 777 C C . LEU A 1 101 ? -6.383 5.924 2.153 1.00 96.75 101 LEU A C 1
ATOM 779 O O . LEU A 1 101 ? -6.569 4.882 1.528 1.00 96.75 101 LEU A O 1
ATOM 783 N N . LEU A 1 102 ? -5.165 6.377 2.429 1.00 98.19 102 LEU A N 1
ATOM 784 C CA . LEU A 1 102 ? -3.941 5.607 2.226 1.00 98.19 102 LEU A CA 1
ATOM 785 C C . LEU A 1 102 ? -3.470 5.021 3.563 1.00 98.19 102 LEU A C 1
ATOM 787 O O . LEU A 1 102 ? -3.314 5.745 4.544 1.00 98.19 102 LEU A O 1
ATOM 791 N N . ILE A 1 103 ? -3.216 3.718 3.591 1.00 97.94 103 ILE A N 1
ATOM 792 C CA . ILE A 1 103 ? -2.627 3.014 4.732 1.00 97.94 103 ILE A CA 1
ATOM 793 C C . ILE A 1 103 ? -1.177 2.702 4.373 1.00 97.94 103 ILE A C 1
ATOM 795 O O . ILE A 1 103 ? -0.932 1.966 3.416 1.00 97.94 103 ILE A O 1
ATOM 799 N N . ALA A 1 104 ? -0.228 3.269 5.111 1.00 98.25 104 ALA A N 1
ATOM 800 C CA . ALA A 1 104 ? 1.206 3.123 4.870 1.00 98.25 104 ALA A CA 1
ATOM 801 C C . ALA A 1 104 ? 1.966 3.110 6.204 1.00 98.25 104 ALA A C 1
ATOM 803 O O . ALA A 1 104 ? 1.518 3.728 7.161 1.00 98.25 104 ALA A O 1
ATOM 804 N N . GLU A 1 105 ? 3.123 2.452 6.262 1.00 97.56 105 GLU A N 1
ATOM 805 C CA . GLU A 1 105 ? 4.004 2.472 7.448 1.00 97.56 105 GLU A CA 1
ATOM 806 C C . GLU A 1 105 ? 5.212 3.398 7.249 1.00 97.56 105 GLU A C 1
ATOM 808 O O . GLU A 1 105 ? 5.790 3.912 8.208 1.00 97.56 105 GLU A O 1
ATOM 813 N N . ASP A 1 106 ? 5.603 3.630 5.995 1.00 97.56 106 ASP A N 1
ATOM 814 C CA . ASP A 1 106 ? 6.720 4.507 5.663 1.00 97.56 106 ASP A CA 1
ATOM 815 C C . ASP A 1 106 ? 6.323 5.986 5.846 1.00 97.56 106 ASP A C 1
ATOM 817 O O . ASP A 1 106 ? 5.373 6.493 5.238 1.00 97.56 106 ASP A O 1
ATOM 821 N N . LYS A 1 107 ? 7.075 6.699 6.693 1.00 96.94 107 LYS A N 1
ATOM 822 C CA . LYS A 1 107 ? 6.838 8.113 7.015 1.00 96.94 107 LYS A CA 1
ATOM 823 C C . LYS A 1 107 ? 6.982 9.028 5.803 1.00 96.94 107 LYS A C 1
ATOM 825 O O . LYS A 1 107 ? 6.234 10.002 5.709 1.00 96.94 107 LYS A O 1
ATOM 830 N N . ASP A 1 108 ? 7.892 8.721 4.885 1.00 97.12 108 ASP A N 1
ATOM 831 C CA . ASP A 1 108 ? 8.105 9.522 3.682 1.00 97.12 108 ASP A CA 1
ATOM 832 C C . ASP A 1 108 ? 6.933 9.335 2.712 1.00 97.12 108 ASP A C 1
ATOM 834 O O . ASP A 1 108 ? 6.435 10.310 2.145 1.00 97.12 108 ASP A O 1
ATOM 838 N N . VAL A 1 109 ? 6.410 8.107 2.599 1.00 97.88 109 VAL A N 1
ATOM 839 C CA . VAL A 1 109 ? 5.187 7.802 1.832 1.00 97.88 109 VAL A CA 1
ATOM 840 C C . VAL A 1 109 ? 3.995 8.584 2.384 1.00 97.88 109 VAL A C 1
ATOM 842 O O . VAL A 1 109 ? 3.297 9.256 1.623 1.00 97.88 109 VAL A O 1
ATOM 845 N N . ILE A 1 110 ? 3.790 8.568 3.705 1.00 98.12 110 ILE A N 1
ATOM 846 C CA . ILE A 1 110 ? 2.712 9.320 4.369 1.00 98.12 110 ILE A CA 1
ATOM 847 C C . ILE A 1 110 ? 2.876 10.826 4.148 1.00 98.12 110 ILE A C 1
ATOM 849 O O . ILE A 1 110 ? 1.904 11.511 3.824 1.00 98.12 110 ILE A O 1
ATOM 853 N N . GLY A 1 111 ? 4.092 11.349 4.328 1.00 97.69 111 GLY A N 1
ATOM 854 C CA . GLY A 1 111 ? 4.397 12.765 4.140 1.00 97.69 111 GLY A CA 1
ATOM 855 C C . GLY A 1 111 ? 4.062 13.226 2.724 1.00 97.69 111 GLY A C 1
ATOM 856 O O . GLY A 1 111 ? 3.304 14.180 2.546 1.00 97.69 111 GLY A O 1
ATOM 857 N N . LYS A 1 112 ? 4.534 12.490 1.712 1.00 97.12 112 LYS A N 1
ATOM 858 C CA . LYS A 1 112 ? 4.252 12.795 0.304 1.00 97.12 112 LYS A CA 1
ATOM 859 C C . LYS A 1 112 ?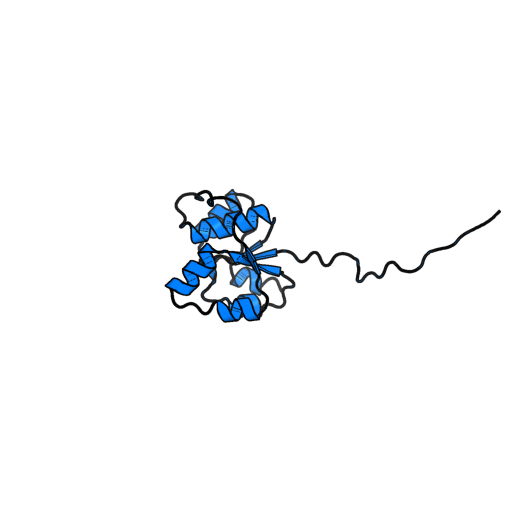 2.790 12.628 -0.082 1.00 97.12 112 LYS A C 1
ATOM 861 O O . LYS A 1 112 ? 2.276 13.442 -0.844 1.00 97.12 112 LYS A O 1
ATOM 866 N N . ALA A 1 113 ? 2.100 11.629 0.456 1.00 97.38 113 ALA A N 1
ATOM 867 C CA . ALA A 1 113 ? 0.665 11.476 0.243 1.00 97.38 113 ALA A CA 1
ATOM 868 C C . ALA A 1 113 ? -0.110 12.701 0.762 1.00 97.38 113 ALA A C 1
ATOM 870 O O . ALA A 1 113 ? -0.934 13.263 0.039 1.00 97.38 113 ALA A O 1
ATOM 871 N N . LYS A 1 114 ? 0.218 13.168 1.974 1.00 97.56 114 LYS A N 1
ATOM 872 C CA . LYS A 1 114 ? -0.406 14.351 2.586 1.00 97.56 114 LYS A CA 1
ATOM 873 C C . LYS A 1 114 ? -0.104 15.639 1.820 1.00 97.56 114 LYS A C 1
ATOM 875 O O . LYS A 1 114 ? -1.013 16.443 1.633 1.00 97.56 114 LYS A O 1
ATOM 880 N N . GLU A 1 115 ? 1.124 15.819 1.326 1.00 96.88 115 GLU A N 1
ATOM 881 C CA . GLU A 1 115 ? 1.484 16.942 0.439 1.00 96.88 115 GLU A CA 1
ATOM 882 C C . GLU A 1 115 ? 0.602 16.993 -0.823 1.00 96.88 115 GLU A C 1
ATOM 884 O O . GLU A 1 115 ? 0.263 18.075 -1.298 1.00 96.88 115 GLU A O 1
ATOM 889 N N . LEU A 1 116 ? 0.199 15.830 -1.347 1.00 95.19 116 LEU A N 1
ATOM 890 C CA . LEU A 1 116 ? -0.667 15.696 -2.523 1.00 95.19 116 LEU A CA 1
ATOM 891 C C . LEU A 1 116 ? -2.171 15.736 -2.199 1.00 95.19 116 LEU A C 1
ATOM 893 O O . LEU A 1 116 ? -2.992 15.561 -3.097 1.00 95.19 116 LEU A O 1
ATOM 897 N N . GLY A 1 117 ? -2.546 15.969 -0.939 1.00 96.19 117 GLY A N 1
ATOM 898 C CA . GLY A 1 117 ? -3.944 16.044 -0.506 1.00 96.19 117 GLY A CA 1
ATOM 899 C C . GLY A 1 117 ? -4.609 14.691 -0.240 1.00 96.19 117 GLY A C 1
ATOM 900 O O . GLY A 1 117 ? -5.826 14.639 -0.075 1.00 96.19 117 GLY A O 1
ATOM 901 N N . VAL A 1 118 ? -3.842 13.599 -0.170 1.00 97.12 118 VAL A N 1
ATOM 902 C CA . VAL A 1 118 ? -4.347 12.274 0.214 1.00 97.12 118 VAL A CA 1
ATOM 903 C C . VAL A 1 118 ? -4.340 12.146 1.736 1.00 97.12 118 VAL A C 1
ATOM 905 O O . VAL A 1 118 ? -3.329 12.413 2.390 1.00 97.12 118 VAL A O 1
ATOM 908 N N . ASN A 1 119 ? -5.455 11.697 2.318 1.00 96.31 119 ASN A N 1
ATOM 909 C CA . ASN A 1 119 ? -5.478 11.342 3.734 1.00 96.31 119 ASN A CA 1
ATOM 910 C C . ASN A 1 119 ? -4.691 10.041 3.937 1.00 96.31 119 ASN A C 1
ATOM 912 O O . ASN A 1 119 ? -5.049 9.020 3.355 1.00 96.31 119 ASN A O 1
ATOM 916 N N . ALA A 1 120 ? -3.635 10.074 4.748 1.00 97.50 120 ALA A N 1
ATOM 917 C CA . ALA A 1 120 ? -2.752 8.935 4.970 1.00 97.50 120 ALA A CA 1
ATOM 918 C C . ALA A 1 120 ? -2.517 8.694 6.464 1.00 97.50 120 ALA A C 1
ATOM 920 O O . ALA A 1 120 ? -2.237 9.642 7.207 1.00 97.50 120 ALA A O 1
ATOM 921 N N . VAL A 1 121 ? -2.603 7.432 6.879 1.00 96.75 121 VAL A N 1
ATOM 922 C CA . VAL A 1 121 ? -2.481 6.996 8.278 1.00 96.75 121 VAL A CA 1
ATOM 923 C C . VAL A 1 121 ? -1.550 5.793 8.399 1.00 96.75 121 VAL A C 1
ATOM 925 O O . VAL A 1 121 ? -1.428 4.998 7.463 1.00 96.75 121 VAL A O 1
ATOM 928 N N . GLN A 1 122 ? -0.929 5.663 9.571 1.00 96.75 122 GLN A N 1
ATOM 929 C CA . GLN A 1 122 ? -0.227 4.440 9.976 1.00 96.75 122 GLN A CA 1
ATOM 930 C C . GLN A 1 122 ? -1.218 3.347 10.376 1.00 96.75 122 GLN A C 1
ATOM 932 O O . GLN A 1 122 ? -2.394 3.617 10.649 1.00 96.75 122 GLN A O 1
ATOM 937 N N . ILE A 1 123 ? -0.750 2.101 10.435 1.00 94.56 123 ILE A N 1
ATOM 938 C CA . ILE A 1 123 ? -1.604 0.973 10.810 1.00 94.56 123 ILE A CA 1
ATOM 939 C C . ILE A 1 123 ? -2.052 1.107 12.266 1.00 94.56 123 ILE A C 1
ATOM 941 O O . ILE A 1 123 ? -3.221 0.863 12.562 1.00 94.56 123 ILE A O 1
ATOM 945 N N . GLU A 1 124 ? -1.195 1.578 13.178 1.00 93.06 124 GLU A N 1
ATOM 946 C CA . GLU A 1 124 ? -1.612 1.804 14.568 1.00 93.06 124 GLU A CA 1
ATOM 947 C C . GLU A 1 124 ? -2.748 2.839 14.667 1.00 93.06 124 GLU A C 1
ATOM 949 O O . GLU A 1 124 ? -3.702 2.653 15.426 1.00 93.06 124 GLU A O 1
ATOM 954 N N . GLU A 1 125 ? -2.700 3.905 13.863 1.00 91.56 125 GLU A N 1
ATOM 955 C CA . GLU A 1 125 ? -3.752 4.931 13.801 1.00 91.56 125 GLU A CA 1
ATOM 956 C C . GLU A 1 125 ? -5.067 4.355 13.243 1.00 91.56 125 GLU A C 1
ATOM 958 O O . GLU A 1 125 ? -6.150 4.636 13.767 1.00 91.56 125 GLU A O 1
ATOM 963 N N . LEU A 1 126 ? -4.984 3.494 12.222 1.00 90.25 126 LEU A N 1
ATOM 964 C CA . LEU A 1 126 ? -6.137 2.791 11.652 1.00 90.25 126 LEU A CA 1
ATOM 965 C C . LEU A 1 126 ? -6.847 1.919 12.699 1.00 90.25 126 LEU A C 1
ATOM 967 O O . LEU A 1 126 ? -8.079 1.925 12.783 1.00 90.25 126 LEU A O 1
ATOM 971 N N . LEU A 1 127 ? -6.072 1.174 13.491 1.00 89.12 127 LEU A N 1
ATOM 972 C CA . LEU A 1 127 ? -6.588 0.220 14.473 1.00 89.12 127 LEU A CA 1
ATOM 973 C C . LEU A 1 127 ? -7.162 0.916 15.716 1.00 89.12 127 LEU A C 1
ATOM 975 O O . LEU A 1 127 ? -8.201 0.497 16.233 1.00 89.12 127 LEU A O 1
ATOM 979 N N . THR A 1 128 ? -6.526 2.001 16.164 1.00 86.88 128 THR A N 1
ATOM 980 C CA . THR A 1 128 ? -6.934 2.766 17.358 1.00 86.88 128 THR A CA 1
ATOM 981 C C . THR A 1 128 ? -8.163 3.643 17.143 1.00 86.88 128 THR A C 1
ATOM 983 O O . THR A 1 128 ? -8.857 3.951 18.106 1.00 86.88 128 THR A O 1
ATOM 986 N N . SER A 1 129 ? -8.485 4.006 15.900 1.00 69.31 129 SER A N 1
ATOM 987 C CA . SER A 1 129 ? -9.633 4.867 15.563 1.00 69.31 129 SER A CA 1
ATOM 988 C C . SER A 1 129 ? -11.006 4.170 15.684 1.00 69.31 129 SER A C 1
ATOM 990 O O . SER A 1 129 ? -11.93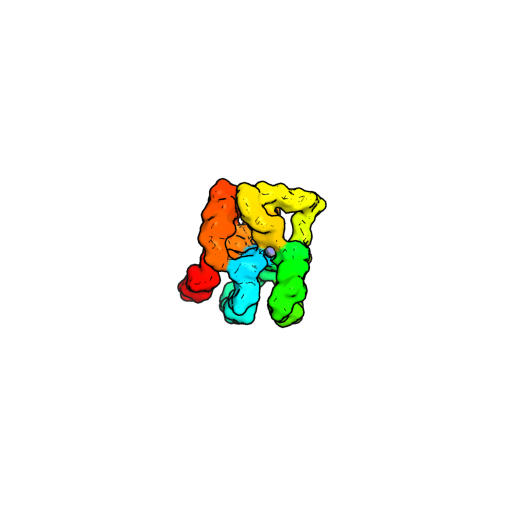3 4.514 14.946 1.00 69.31 129 SER A O 1
ATOM 992 N N . SER A 1 130 ? -11.122 3.114 16.500 1.00 53.06 130 SER A N 1
ATOM 993 C CA . SER A 1 130 ? -12.281 2.205 16.628 1.00 53.06 130 SER A CA 1
ATOM 994 C C . SER A 1 130 ? -13.199 2.546 17.791 1.00 53.06 130 SER A C 1
ATOM 996 O O . SER A 1 130 ? -12.682 2.908 18.866 1.00 53.06 130 SER A O 1
#

pLDDT: mean 85.45, std 18.63, range [35.38, 98.25]

Organism: Saccharolobus islandicus (strain M.16.4 / Kamchatka #3) (NCBI:txid426118)

Mean predicted aligned error: 8.26 Å

Nearest PDB structures (foldseek):
  2mdt-assembly1_A  TM=9.665E-01  e=5.353E-1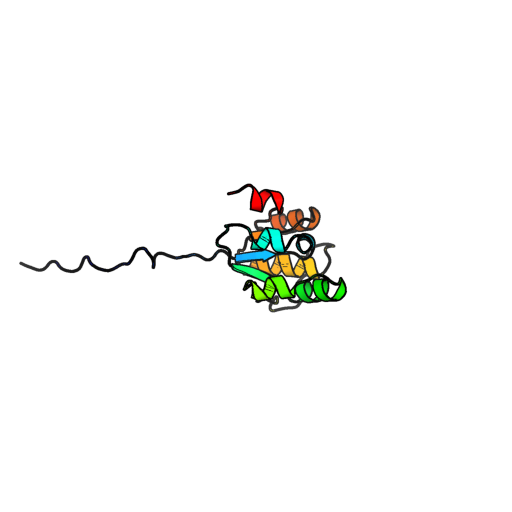6  Saccharolobus solfataricus P2
  1y82-assembly2_D  TM=6.756E-01  e=7.690E-05  Pyrococcus furiosus
  7e8o-assembly2_D  TM=6.679E-01  e=6.441E-04  Planctomycetes bacterium GWF2_40_8
  8kd9-assembly1_L  TM=6.939E-01  e=1.645E-03  Aquifex aeolicus VF5
  7e8o-assembly1_A  TM=6.004E-01  e=2.712E-03  Planctomycetes bacterium GWF2_40_8

Solvent-accessible surface area (backbone atoms only — not comparable to full-atom values): 7615 Å² total; per-residue (Å²): 134,88,83,90,88,84,96,81,82,80,59,72,86,74,61,69,82,72,64,45,40,31,24,46,22,53,70,33,56,92,46,47,71,61,63,71,67,41,96,64,80,53,46,41,31,36,25,54,53,26,53,52,51,28,62,77,69,73,46,81,53,62,65,46,46,76,73,65,39,40,79,48,69,58,96,56,85,63,65,70,51,79,90,47,57,65,38,49,20,34,26,46,51,43,14,50,77,64,75,14,39,32,35,31,61,46,66,66,60,36,52,55,27,44,75,72,71,26,53,55,42,39,64,69,58,64,64,65,76,110